Protein AF-A0A934AWW5-F1 (afdb_monomer)

Structure (mmCIF, N/CA/C/O backbone):
data_AF-A0A934AWW5-F1
#
_entry.id   AF-A0A934AWW5-F1
#
loop_
_atom_site.group_PDB
_atom_site.id
_atom_site.type_symbol
_atom_site.label_atom_id
_atom_site.label_alt_id
_atom_site.label_comp_id
_atom_site.label_asym_id
_atom_site.label_entity_id
_atom_site.label_seq_id
_atom_site.pdbx_PDB_ins_code
_atom_site.Cartn_x
_atom_site.Cartn_y
_atom_site.Cartn_z
_atom_site.occupancy
_atom_site.B_iso_or_equiv
_atom_site.auth_seq_id
_atom_site.auth_comp_id
_atom_site.auth_asym_id
_atom_site.auth_atom_id
_atom_site.pdbx_PDB_model_num
ATOM 1 N N . MET A 1 1 ? 73.815 -8.239 65.763 1.00 42.81 1 MET A N 1
ATOM 2 C CA . MET A 1 1 ? 74.170 -8.546 64.360 1.00 42.81 1 MET A CA 1
ATOM 3 C C . MET A 1 1 ? 72.882 -8.604 63.551 1.00 42.81 1 MET A C 1
ATOM 5 O O . MET A 1 1 ? 71.903 -9.147 64.039 1.00 42.81 1 MET A O 1
ATOM 9 N N . ARG A 1 2 ? 72.859 -7.911 62.408 1.00 43.59 2 ARG A N 1
ATOM 10 C CA . ARG A 1 2 ? 71.706 -7.697 61.513 1.00 43.59 2 ARG A CA 1
ATOM 11 C C . ARG A 1 2 ? 71.217 -9.009 60.879 1.00 43.59 2 ARG A C 1
ATOM 13 O O . ARG A 1 2 ? 72.058 -9.833 60.553 1.00 43.59 2 ARG A O 1
ATOM 20 N N . ASN A 1 3 ? 69.902 -9.132 60.667 1.00 39.03 3 ASN A N 1
ATOM 21 C CA . ASN A 1 3 ? 69.230 -9.808 59.533 1.00 39.03 3 ASN A CA 1
ATOM 22 C C . ASN A 1 3 ? 67.713 -9.758 59.792 1.00 39.03 3 ASN A C 1
ATOM 24 O O . ASN A 1 3 ? 67.196 -10.509 60.605 1.00 39.03 3 ASN A O 1
ATOM 28 N N . ILE A 1 4 ? 67.005 -8.696 59.398 1.00 53.09 4 ILE A N 1
ATOM 29 C CA . ILE A 1 4 ? 66.398 -8.472 58.072 1.00 53.09 4 ILE A CA 1
ATOM 30 C C . ILE A 1 4 ? 65.675 -9.720 57.540 1.00 53.09 4 ILE A C 1
ATOM 32 O O . ILE A 1 4 ? 66.307 -10.592 56.959 1.00 53.09 4 ILE A O 1
ATOM 36 N N . LEU A 1 5 ? 64.344 -9.738 57.644 1.00 49.88 5 LEU A N 1
ATOM 37 C CA . LEU A 1 5 ? 63.480 -10.358 56.639 1.00 49.88 5 LEU A CA 1
ATOM 38 C C . LEU A 1 5 ? 62.198 -9.516 56.516 1.00 49.88 5 LEU A C 1
ATOM 40 O O . LEU A 1 5 ? 61.283 -9.587 57.332 1.00 49.88 5 LEU A O 1
ATOM 44 N N . LYS A 1 6 ? 62.193 -8.642 55.505 1.00 47.00 6 LYS A N 1
ATOM 45 C CA . LYS A 1 6 ? 60.993 -8.035 54.920 1.00 47.00 6 LYS A CA 1
ATOM 46 C C . LYS A 1 6 ? 60.345 -9.086 54.019 1.00 47.00 6 LYS A C 1
ATOM 48 O O . LYS A 1 6 ? 61.068 -9.630 53.195 1.00 47.00 6 LYS A O 1
ATOM 53 N N . LEU A 1 7 ? 59.026 -9.268 54.085 1.00 47.50 7 LEU A N 1
ATOM 54 C CA . LEU A 1 7 ? 58.136 -9.064 52.930 1.00 47.50 7 LEU A CA 1
ATOM 55 C C . LEU A 1 7 ? 56.678 -9.214 53.376 1.00 47.50 7 LEU A C 1
ATOM 57 O O . LEU A 1 7 ? 56.212 -10.303 53.694 1.00 47.50 7 LEU A O 1
ATOM 61 N N . GLN A 1 8 ? 55.969 -8.090 53.430 1.00 50.69 8 GLN A N 1
ATOM 62 C CA . GLN A 1 8 ? 54.525 -8.066 53.623 1.00 50.69 8 GLN A CA 1
ATOM 63 C C . GLN A 1 8 ? 53.850 -8.549 52.335 1.00 50.69 8 GLN A C 1
ATOM 65 O O . GLN A 1 8 ? 54.239 -8.155 51.235 1.00 50.69 8 GLN A O 1
ATOM 70 N N . GLY A 1 9 ? 52.879 -9.445 52.505 1.00 44.28 9 GLY A N 1
ATOM 71 C CA . GLY A 1 9 ? 52.159 -10.123 51.438 1.00 44.28 9 GLY A CA 1
ATOM 72 C C . GLY A 1 9 ? 51.412 -9.170 50.507 1.00 44.28 9 GLY A C 1
ATOM 73 O O . GLY A 1 9 ? 50.745 -8.228 50.930 1.00 44.28 9 GLY A O 1
ATOM 74 N N . LEU A 1 10 ? 51.535 -9.475 49.222 1.00 48.91 10 LEU A N 1
ATOM 75 C CA . LEU A 1 10 ? 50.831 -8.879 48.102 1.00 48.91 10 LEU A CA 1
ATOM 76 C C . LEU A 1 10 ? 49.351 -9.312 48.165 1.00 48.91 10 LEU A C 1
ATOM 78 O O . LEU A 1 10 ? 49.023 -10.452 47.841 1.00 48.91 10 LEU A O 1
ATOM 82 N N . PHE A 1 11 ? 48.451 -8.431 48.608 1.00 47.62 11 PHE A N 1
ATOM 83 C CA . PHE A 1 11 ? 47.004 -8.652 48.500 1.00 47.62 11 PHE A CA 1
ATOM 84 C C . PHE A 1 11 ? 46.573 -8.410 47.044 1.00 47.62 11 PHE A C 1
ATOM 86 O O . PHE A 1 11 ? 46.319 -7.278 46.636 1.00 47.62 11 PHE A O 1
ATOM 93 N N . LEU A 1 12 ? 46.501 -9.480 46.247 1.00 49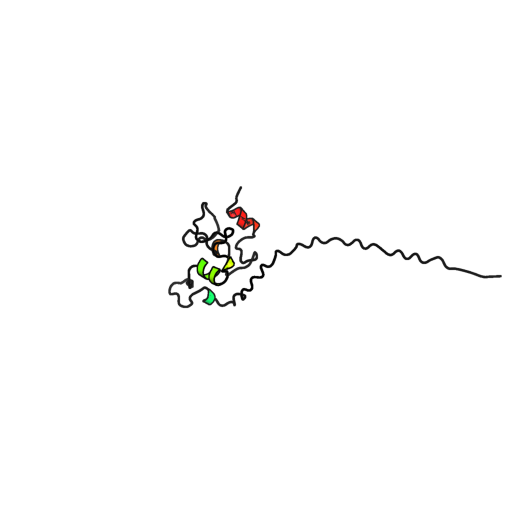.19 12 LEU A N 1
ATOM 94 C CA . LEU A 1 12 ? 45.761 -9.482 44.985 1.00 49.19 12 LEU A CA 1
ATOM 95 C C . LEU A 1 12 ? 44.258 -9.513 45.293 1.00 49.19 12 LEU A C 1
ATOM 97 O O . LEU A 1 12 ? 43.676 -10.577 45.489 1.00 49.19 12 LEU A O 1
ATOM 101 N N . ILE A 1 13 ? 43.625 -8.341 45.309 1.00 56.50 13 ILE A N 1
ATOM 102 C CA . ILE A 1 13 ? 42.169 -8.227 45.196 1.00 56.50 13 ILE A CA 1
ATOM 103 C C . ILE A 1 13 ? 41.848 -8.224 43.700 1.00 56.50 13 ILE A C 1
ATOM 105 O O . ILE A 1 13 ? 42.026 -7.227 43.004 1.00 56.50 13 ILE A O 1
ATOM 109 N N . THR A 1 14 ? 41.426 -9.380 43.199 1.00 55.09 14 THR A N 1
ATOM 110 C CA . THR A 1 14 ? 40.751 -9.525 41.903 1.00 55.09 14 THR A CA 1
ATOM 111 C C . THR A 1 14 ? 39.266 -9.784 42.159 1.00 55.09 14 THR A C 1
ATOM 113 O O . THR A 1 14 ? 38.926 -10.302 43.220 1.00 55.09 14 THR A O 1
ATOM 116 N N . LEU A 1 15 ? 38.420 -9.461 41.167 1.00 50.72 15 LEU A N 1
ATOM 117 C CA . LEU A 1 15 ? 36.959 -9.677 41.105 1.00 50.72 15 LEU A CA 1
ATOM 118 C C . LEU A 1 15 ? 36.131 -8.702 41.977 1.00 50.72 15 LEU A C 1
ATOM 120 O O . LEU A 1 15 ? 36.306 -8.631 43.180 1.00 50.72 15 LEU A O 1
ATOM 124 N N . LEU A 1 16 ? 35.197 -7.895 41.462 1.00 53.91 16 LEU A N 1
ATOM 125 C CA . LEU A 1 16 ? 34.199 -8.154 40.423 1.00 53.91 16 LEU A CA 1
ATOM 126 C C . LEU A 1 16 ? 33.941 -6.904 39.565 1.00 53.91 16 LEU A C 1
ATOM 128 O O . LEU A 1 16 ? 33.541 -5.856 40.069 1.00 53.91 16 LEU A O 1
ATOM 132 N N . LEU A 1 17 ? 34.096 -7.051 38.247 1.00 52.94 17 LEU A N 1
ATOM 133 C CA . LEU A 1 17 ? 33.471 -6.170 37.263 1.00 52.94 17 LEU A CA 1
ATOM 134 C C . LEU A 1 17 ? 31.946 -6.282 37.419 1.00 52.94 17 LEU A C 1
ATOM 136 O O . LEU A 1 17 ? 31.359 -7.304 37.071 1.00 52.94 17 LEU A O 1
ATOM 140 N N . GLY A 1 18 ? 31.305 -5.222 37.909 1.00 45.44 18 GLY A N 1
ATOM 141 C CA . GLY A 1 18 ? 29.872 -5.020 37.733 1.00 45.44 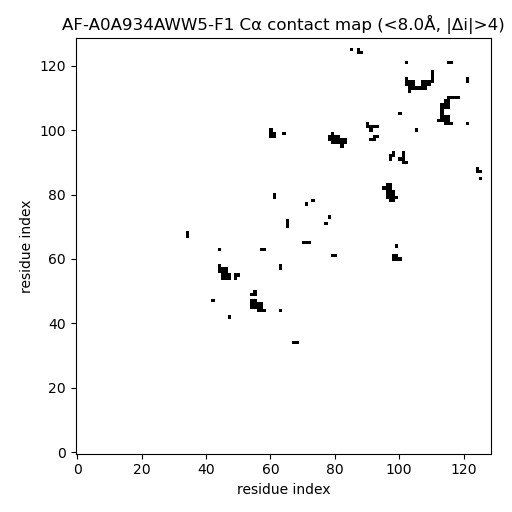18 GLY A CA 1
ATOM 142 C C . GLY A 1 18 ? 29.595 -4.687 36.270 1.00 45.44 18 GLY A C 1
ATOM 143 O O . GLY A 1 18 ? 29.751 -3.543 35.845 1.00 45.44 18 GLY A O 1
ATOM 144 N N . SER A 1 19 ? 29.218 -5.687 35.477 1.00 55.53 19 SER A N 1
ATOM 145 C CA . SER A 1 19 ? 28.694 -5.477 34.134 1.00 55.53 19 SER A CA 1
ATOM 146 C C . SER A 1 19 ? 27.330 -4.798 34.240 1.00 55.53 19 SER A C 1
ATOM 148 O O . SER A 1 19 ? 26.315 -5.417 34.549 1.00 55.53 19 SER A O 1
ATOM 150 N N . ALA A 1 20 ? 27.314 -3.494 33.966 1.00 53.44 20 ALA A N 1
ATOM 151 C CA . ALA A 1 20 ? 26.105 -2.771 33.618 1.00 53.44 20 ALA A CA 1
ATOM 152 C C . ALA A 1 20 ? 25.427 -3.505 32.451 1.00 53.44 20 ALA A C 1
ATOM 154 O O . ALA A 1 20 ? 25.899 -3.458 31.311 1.00 53.44 20 ALA A O 1
ATOM 155 N N . GLY A 1 21 ? 24.343 -4.222 32.751 1.00 45.72 21 GLY A N 1
ATOM 156 C CA . GLY A 1 21 ? 23.463 -4.811 31.756 1.00 45.72 21 GLY A CA 1
ATOM 157 C C . GLY A 1 21 ? 22.864 -3.690 30.922 1.00 45.72 21 GLY A C 1
ATOM 158 O O . GLY A 1 21 ? 21.901 -3.044 31.326 1.00 45.72 21 GLY A O 1
ATOM 159 N N . ARG A 1 22 ? 23.462 -3.425 29.759 1.00 57.09 22 ARG A N 1
ATOM 160 C CA . ARG A 1 22 ? 22.821 -2.622 28.725 1.00 57.09 22 ARG A CA 1
ATOM 161 C C . ARG A 1 22 ? 21.573 -3.391 28.309 1.00 57.09 22 ARG A C 1
ATOM 163 O O . ARG A 1 22 ? 21.697 -4.494 27.781 1.00 57.09 22 ARG A O 1
ATOM 170 N N . LEU A 1 23 ? 20.392 -2.820 28.549 1.00 47.12 23 LEU A N 1
ATOM 171 C CA . LEU A 1 23 ? 19.184 -3.216 27.833 1.00 47.12 23 LEU A CA 1
ATOM 172 C C . LEU A 1 23 ? 19.483 -2.998 26.348 1.00 47.12 23 LEU A C 1
ATOM 174 O O . LEU A 1 23 ? 19.416 -1.883 25.834 1.00 47.12 23 LEU A O 1
ATOM 178 N N . SER A 1 24 ? 19.915 -4.065 25.684 1.00 46.00 24 SER A N 1
ATOM 179 C CA . SER A 1 24 ? 19.962 -4.133 24.238 1.00 46.00 24 SER A CA 1
ATOM 180 C C . SER A 1 24 ? 18.508 -4.072 23.798 1.00 46.00 24 SER A C 1
ATOM 182 O O . SER A 1 24 ? 17.747 -5.013 24.012 1.00 46.00 24 SER A O 1
ATOM 184 N N . ALA A 1 25 ? 18.105 -2.914 23.276 1.00 50.47 25 ALA A N 1
ATOM 185 C CA . ALA A 1 25 ? 16.920 -2.815 22.451 1.00 50.47 25 ALA A CA 1
ATOM 186 C C . ALA A 1 25 ? 17.106 -3.852 21.342 1.00 50.47 25 ALA A C 1
ATOM 188 O O . ALA A 1 25 ? 17.928 -3.660 20.448 1.00 50.47 25 ALA A O 1
ATOM 189 N N . THR A 1 26 ? 16.437 -4.997 21.469 1.00 49.47 26 THR A N 1
ATOM 190 C CA . THR A 1 26 ? 16.431 -6.010 20.424 1.00 49.47 26 THR A CA 1
ATOM 191 C C . THR A 1 26 ? 15.851 -5.333 19.198 1.00 49.47 26 THR A C 1
ATOM 193 O O . THR A 1 26 ? 14.694 -4.902 19.219 1.00 49.47 26 THR A O 1
ATOM 196 N N . GLU A 1 27 ? 16.679 -5.167 18.173 1.00 45.16 27 GLU A N 1
ATOM 197 C CA . GLU A 1 27 ? 16.246 -4.678 16.873 1.00 45.16 27 GLU A CA 1
ATOM 198 C C . GLU A 1 27 ? 15.001 -5.477 16.451 1.00 45.16 27 GLU A C 1
ATOM 200 O O . GLU A 1 27 ? 14.971 -6.700 16.646 1.00 45.16 27 GLU A O 1
ATOM 205 N N . PRO A 1 28 ? 13.940 -4.823 15.940 1.00 46.72 28 PRO A N 1
ATOM 206 C CA . PRO A 1 28 ? 12.765 -5.544 15.473 1.00 46.72 28 PRO A CA 1
ATOM 207 C C . PRO A 1 28 ? 13.208 -6.590 14.442 1.00 46.72 28 PRO A C 1
ATOM 209 O O . PRO A 1 28 ? 14.118 -6.311 13.654 1.00 46.72 28 PRO A O 1
ATOM 212 N N . PRO A 1 29 ? 12.601 -7.790 14.436 1.00 45.59 29 PRO A N 1
ATOM 213 C CA . PRO A 1 29 ? 13.021 -8.859 13.549 1.00 45.59 29 PRO A CA 1
ATOM 214 C C . PRO A 1 29 ? 12.981 -8.347 12.113 1.00 45.59 29 PRO A C 1
ATOM 216 O O . PRO A 1 29 ? 11.925 -7.981 11.595 1.00 45.59 29 PRO A O 1
ATOM 219 N N . ILE A 1 30 ? 14.149 -8.320 11.470 1.00 52.38 30 ILE A N 1
ATOM 220 C CA . ILE A 1 30 ? 14.234 -8.181 10.024 1.00 52.38 30 ILE A CA 1
ATOM 221 C C . ILE A 1 30 ? 13.432 -9.354 9.471 1.00 52.38 30 ILE A C 1
ATOM 223 O O . ILE A 1 30 ? 13.878 -10.501 9.531 1.00 52.38 30 ILE A O 1
ATOM 227 N N . ILE A 1 31 ? 12.228 -9.084 8.963 1.00 55.94 31 ILE A N 1
ATOM 228 C CA . ILE A 1 31 ? 11.512 -10.043 8.131 1.00 55.94 31 ILE A CA 1
ATOM 229 C C . ILE A 1 31 ? 12.401 -10.216 6.906 1.00 55.94 31 ILE A C 1
ATOM 231 O O . ILE A 1 31 ? 12.382 -9.405 5.981 1.00 55.94 31 ILE A O 1
ATOM 235 N N . LYS A 1 32 ? 13.261 -11.234 6.947 1.00 49.31 32 LYS A N 1
ATOM 236 C CA . LYS A 1 32 ? 14.177 -11.606 5.875 1.00 49.31 32 LYS A CA 1
ATOM 237 C C . LYS A 1 32 ? 13.347 -12.248 4.765 1.00 49.31 32 LYS A C 1
ATOM 239 O O . LYS A 1 32 ? 13.415 -13.446 4.524 1.00 49.31 32 LYS A O 1
ATOM 244 N N . GLY A 1 33 ? 12.498 -11.445 4.129 1.00 49.47 33 GLY A N 1
ATOM 245 C CA . GLY A 1 33 ? 11.930 -11.790 2.842 1.00 49.47 33 GLY A CA 1
ATOM 246 C C . GLY A 1 33 ? 13.089 -11.852 1.860 1.00 49.47 33 GLY A C 1
ATOM 247 O O . GLY A 1 33 ? 13.801 -10.866 1.692 1.00 49.47 33 GLY A O 1
ATOM 248 N N . ASN A 1 34 ? 13.290 -13.005 1.225 1.00 47.94 34 ASN A N 1
ATOM 249 C CA . ASN A 1 34 ? 14.291 -13.246 0.174 1.00 47.94 34 ASN A CA 1
ATOM 250 C C . ASN A 1 34 ? 13.977 -12.486 -1.135 1.00 47.94 34 ASN A C 1
ATOM 252 O O . ASN A 1 34 ? 14.262 -12.945 -2.239 1.00 47.94 34 ASN A O 1
ATOM 256 N N . LEU A 1 35 ? 13.343 -11.328 -1.016 1.00 50.25 35 LEU A N 1
ATOM 257 C CA . LEU A 1 35 ? 12.883 -10.525 -2.122 1.00 50.25 35 LEU A CA 1
ATOM 258 C C . LEU A 1 35 ? 14.037 -9.665 -2.617 1.00 50.25 35 LEU A C 1
ATOM 260 O O . LEU A 1 35 ? 14.664 -8.979 -1.804 1.00 50.25 35 LEU A O 1
ATOM 264 N N . PRO A 1 36 ? 14.358 -9.708 -3.923 1.00 50.22 36 PRO A N 1
ATOM 265 C CA . PRO A 1 36 ? 15.379 -8.836 -4.469 1.00 50.22 36 PRO A CA 1
ATOM 266 C C . PRO A 1 36 ? 15.012 -7.402 -4.100 1.00 50.22 36 PRO A C 1
ATOM 268 O O . PRO A 1 36 ? 13.876 -6.975 -4.315 1.00 50.22 36 PRO A O 1
ATOM 271 N N . ALA A 1 37 ? 15.966 -6.677 -3.507 1.00 57.44 37 ALA A N 1
ATOM 272 C CA . ALA A 1 37 ? 15.808 -5.253 -3.264 1.00 57.44 37 ALA A CA 1
ATOM 273 C C . ALA A 1 37 ? 15.290 -4.622 -4.557 1.00 57.44 37 ALA A C 1
ATOM 275 O O . ALA A 1 37 ? 15.868 -4.875 -5.620 1.00 57.44 37 ALA A O 1
ATOM 276 N N . ILE A 1 38 ? 14.193 -3.860 -4.477 1.00 57.78 38 ILE A N 1
ATOM 277 C CA . ILE A 1 38 ? 13.669 -3.139 -5.636 1.00 57.78 38 ILE A CA 1
ATOM 278 C C . ILE A 1 38 ? 14.835 -2.297 -6.156 1.00 57.78 38 ILE A C 1
ATOM 280 O O . ILE A 1 38 ? 15.258 -1.328 -5.519 1.00 57.78 38 ILE A O 1
ATOM 284 N N . LYS A 1 39 ? 15.426 -2.714 -7.286 1.00 56.56 39 LYS A N 1
ATOM 285 C CA . LYS A 1 39 ? 16.339 -1.854 -8.037 1.00 56.56 39 LYS A CA 1
ATOM 286 C C . LYS A 1 39 ? 15.551 -0.574 -8.283 1.00 56.56 39 LYS A C 1
ATOM 288 O O . LYS A 1 39 ? 14.358 -0.664 -8.545 1.00 56.56 39 LYS A O 1
ATOM 293 N N . LYS A 1 40 ? 16.191 0.591 -8.160 1.00 65.69 40 LYS A N 1
ATOM 294 C CA . LYS A 1 40 ? 15.582 1.934 -8.274 1.00 65.69 40 LYS A CA 1
ATOM 295 C C . LYS A 1 40 ? 15.019 2.247 -9.681 1.00 65.69 40 LYS A C 1
ATOM 297 O O . LYS A 1 40 ? 15.166 3.355 -10.177 1.00 65.69 40 LYS A O 1
ATOM 302 N N . ASP A 1 41 ? 14.438 1.260 -10.349 1.00 82.81 41 ASP A N 1
ATOM 303 C CA . ASP A 1 41 ? 13.798 1.336 -11.642 1.00 82.81 41 ASP A CA 1
ATOM 304 C C . ASP A 1 41 ? 12.309 1.624 -11.442 1.00 82.81 41 ASP A C 1
ATOM 306 O O . ASP A 1 41 ? 11.523 0.761 -11.033 1.00 82.81 41 ASP A O 1
ATOM 310 N N . CYS A 1 42 ? 11.934 2.859 -11.763 1.00 86.12 42 CYS A N 1
ATOM 311 C CA . CYS A 1 42 ? 10.568 3.363 -11.712 1.00 86.12 42 CYS A CA 1
ATOM 312 C C . CYS A 1 42 ? 9.607 2.491 -12.534 1.00 86.12 42 CYS A C 1
ATOM 314 O O . CYS A 1 42 ? 8.436 2.346 -12.178 1.00 86.12 42 CYS A O 1
ATOM 316 N N . SER A 1 43 ? 10.107 1.877 -13.613 1.00 87.38 43 SER A N 1
ATOM 317 C CA . SER A 1 43 ? 9.305 1.059 -14.516 1.00 87.38 43 SER A CA 1
ATOM 318 C C . SER A 1 43 ? 8.864 -0.267 -13.895 1.00 87.38 43 SER A C 1
ATOM 320 O O . SER A 1 43 ? 8.006 -0.945 -14.452 1.00 87.38 43 SER A O 1
ATOM 322 N N . THR A 1 44 ? 9.387 -0.641 -12.724 1.00 87.12 44 THR A N 1
ATOM 323 C CA . THR A 1 44 ? 8.921 -1.826 -11.988 1.00 87.12 44 THR A CA 1
ATOM 324 C C . THR A 1 44 ? 7.424 -1.731 -11.693 1.00 87.12 44 THR A C 1
ATOM 326 O O . THR A 1 44 ? 6.678 -2.675 -11.943 1.00 87.12 44 THR A O 1
ATOM 329 N N . CYS A 1 45 ? 6.977 -0.563 -11.228 1.00 88.50 45 CYS A N 1
ATOM 330 C CA . CYS A 1 45 ? 5.584 -0.319 -10.853 1.00 88.50 45 CYS A CA 1
ATOM 331 C C . CYS A 1 45 ? 4.863 0.564 -11.873 1.00 88.50 45 CYS A C 1
ATOM 333 O O . CYS A 1 45 ? 3.666 0.390 -12.112 1.00 88.50 45 CYS A O 1
ATOM 335 N N . HIS A 1 46 ? 5.586 1.503 -12.484 1.00 90.00 46 HIS A N 1
ATOM 336 C CA . HIS A 1 46 ? 5.009 2.494 -13.374 1.00 90.00 46 HIS A CA 1
ATOM 337 C C . HIS A 1 46 ? 5.147 2.127 -14.858 1.00 90.00 46 HIS A C 1
ATOM 339 O O . HIS A 1 46 ? 6.097 1.474 -15.288 1.00 90.00 46 HIS A O 1
ATOM 345 N N . ASN A 1 47 ? 4.187 2.574 -15.662 1.00 87.50 47 ASN A N 1
ATOM 346 C CA . ASN A 1 47 ? 4.208 2.505 -17.112 1.00 87.50 47 ASN A CA 1
ATOM 347 C C . ASN A 1 47 ? 4.851 3.791 -17.677 1.00 87.50 47 ASN A C 1
ATOM 349 O O . ASN A 1 47 ? 4.220 4.850 -17.624 1.00 87.50 47 ASN A O 1
ATOM 353 N N . PRO A 1 48 ? 6.069 3.722 -18.248 1.00 79.12 48 PRO A N 1
ATOM 354 C CA . PRO A 1 48 ? 6.781 4.893 -18.768 1.00 79.12 48 PRO A CA 1
ATOM 355 C C . PRO A 1 48 ? 6.115 5.528 -20.001 1.00 79.12 48 PRO A C 1
ATOM 357 O O . PRO A 1 48 ? 6.464 6.646 -20.364 1.00 79.12 48 PRO A O 1
ATOM 360 N N . HIS A 1 49 ? 5.149 4.846 -20.626 1.00 80.38 49 HIS A N 1
ATOM 361 C CA . HIS A 1 49 ?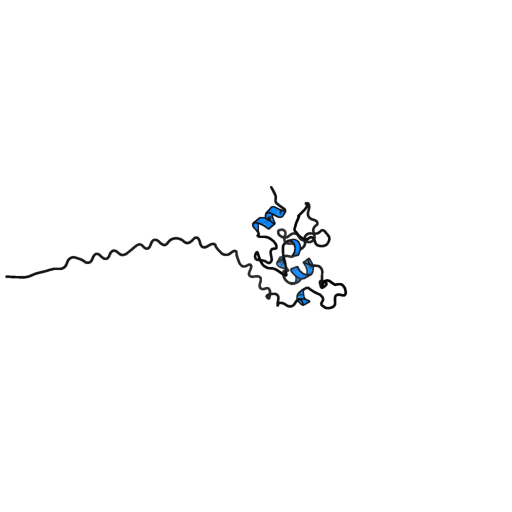 4.387 5.346 -21.774 1.00 80.38 49 HIS A CA 1
ATOM 362 C C . HIS A 1 49 ? 2.927 5.698 -21.424 1.00 80.38 49 HIS A C 1
ATOM 364 O O . HIS A 1 49 ? 2.091 5.823 -22.317 1.00 80.38 49 HIS A O 1
ATOM 370 N N . GLY A 1 50 ? 2.581 5.826 -20.136 1.00 68.56 50 GLY A N 1
ATOM 371 C CA . GLY A 1 50 ? 1.231 6.208 -19.708 1.00 68.56 50 GLY A CA 1
ATOM 372 C C . GLY A 1 50 ? 0.870 7.636 -20.141 1.00 68.56 50 GLY A C 1
ATOM 373 O O . GLY A 1 50 ? 1.573 8.586 -19.813 1.00 68.56 50 GLY A O 1
ATOM 374 N N . SER A 1 51 ? -0.243 7.807 -20.857 1.00 61.41 51 SER A N 1
ATOM 375 C CA . SER A 1 51 ? -0.620 9.045 -21.562 1.00 61.41 51 SER A CA 1
ATOM 376 C C . SER A 1 51 ? -1.258 10.143 -20.690 1.00 61.41 51 SER A C 1
ATOM 378 O O . SER A 1 51 ? -2.031 10.949 -21.201 1.00 61.41 51 SER A O 1
ATOM 380 N N . GLY A 1 52 ? -1.011 10.172 -19.377 1.00 54.12 52 GLY A N 1
ATOM 381 C CA . GLY A 1 52 ? -1.901 10.872 -18.444 1.00 54.12 52 GLY A CA 1
ATOM 382 C C . GLY A 1 52 ? -1.241 11.642 -17.308 1.00 54.12 52 GLY A C 1
ATOM 383 O O . GLY A 1 52 ? -1.712 11.496 -16.193 1.00 54.12 52 GLY A O 1
ATOM 384 N N . GLY A 1 53 ? -0.191 12.440 -17.552 1.00 54.25 53 GLY A N 1
ATOM 385 C CA . GLY A 1 53 ? 0.323 13.500 -16.649 1.00 54.25 53 GLY A CA 1
ATOM 386 C C . GLY A 1 53 ? 0.932 13.073 -15.296 1.00 54.25 53 GLY A C 1
ATOM 387 O O . GLY A 1 53 ? 1.890 13.683 -14.833 1.00 54.25 53 GLY A O 1
ATOM 388 N N . MET A 1 54 ? 0.431 12.001 -14.689 1.00 59.91 54 MET A N 1
ATOM 389 C CA . MET A 1 54 ? 0.999 11.240 -13.586 1.00 59.91 54 MET A CA 1
ATOM 390 C C . MET A 1 54 ? 1.430 9.887 -14.144 1.00 59.91 54 MET A C 1
ATOM 392 O O . MET A 1 54 ? 0.713 9.282 -14.943 1.00 59.91 54 MET A O 1
ATOM 396 N N . VAL A 1 55 ? 2.613 9.411 -13.756 1.00 72.44 55 VAL A N 1
ATOM 397 C CA . VAL A 1 55 ? 3.149 8.153 -14.283 1.00 72.44 55 VAL A CA 1
ATOM 398 C C . VAL A 1 55 ? 2.205 7.011 -13.893 1.00 72.44 55 VAL A C 1
ATOM 400 O O . VAL A 1 55 ? 2.113 6.643 -12.722 1.00 72.44 55 VAL A O 1
ATOM 403 N N . ALA A 1 56 ? 1.464 6.480 -14.866 1.00 86.31 56 ALA A N 1
ATOM 404 C CA . ALA A 1 56 ? 0.442 5.467 -14.625 1.00 86.31 56 ALA A CA 1
ATOM 405 C C . ALA A 1 56 ? 1.061 4.210 -14.002 1.00 86.31 56 ALA A C 1
ATOM 407 O O . ALA A 1 56 ? 2.201 3.868 -14.307 1.00 86.31 56 ALA A O 1
ATOM 408 N N . LEU A 1 57 ? 0.326 3.503 -13.146 1.00 89.19 57 LEU A N 1
ATOM 409 C CA . LEU A 1 57 ? 0.750 2.182 -12.681 1.00 89.19 57 LEU A CA 1
ATOM 410 C C . LEU A 1 57 ? 0.524 1.141 -13.786 1.00 89.19 57 LEU A C 1
ATOM 412 O O . LEU A 1 57 ? -0.410 1.262 -14.577 1.00 89.19 57 LEU A O 1
ATOM 416 N N . LYS A 1 58 ? 1.376 0.112 -13.845 1.00 90.62 58 LYS A N 1
ATOM 417 C CA . LYS A 1 58 ? 1.219 -1.007 -14.793 1.00 90.62 58 LYS A CA 1
ATOM 418 C C . LYS A 1 58 ? -0.008 -1.868 -14.488 1.00 90.62 58 LYS A C 1
ATOM 420 O O . LYS A 1 58 ? -0.577 -2.462 -15.393 1.00 90.62 58 LYS A O 1
ATOM 425 N N . GLU A 1 59 ? -0.374 -1.951 -13.216 1.00 91.81 59 GLU A N 1
ATOM 426 C CA . GLU A 1 59 ? -1.431 -2.799 -12.668 1.00 91.81 59 GLU A CA 1
ATOM 427 C C . GLU A 1 59 ? -2.017 -2.120 -11.414 1.00 91.81 59 GLU A C 1
ATOM 429 O O . GLU A 1 59 ? -1.385 -1.209 -10.865 1.00 91.81 59 GLU A O 1
ATOM 434 N N . PRO A 1 60 ? -3.180 -2.563 -10.904 1.00 91.38 60 PRO A N 1
ATOM 435 C CA . PRO A 1 60 ? -3.682 -2.120 -9.606 1.00 91.38 60 PRO A CA 1
ATOM 436 C C . PRO A 1 60 ? -2.652 -2.327 -8.487 1.00 91.38 60 PRO A C 1
ATOM 438 O O . PRO A 1 60 ? -1.943 -3.336 -8.467 1.00 91.38 60 PRO A O 1
ATOM 441 N N . VAL A 1 61 ? -2.606 -1.396 -7.527 1.00 92.06 61 VAL A N 1
ATOM 442 C CA . VAL A 1 61 ? -1.599 -1.352 -6.445 1.00 92.06 61 VAL A CA 1
ATOM 443 C C . VAL A 1 61 ? -1.405 -2.712 -5.776 1.00 92.06 61 VAL A C 1
ATOM 445 O O . VAL A 1 61 ? -0.283 -3.210 -5.707 1.00 92.06 61 VAL A O 1
ATOM 448 N N . THR A 1 62 ? -2.490 -3.340 -5.318 1.00 92.12 62 THR A N 1
ATOM 449 C CA . THR A 1 62 ? -2.407 -4.606 -4.582 1.00 92.12 62 THR A CA 1
ATOM 450 C C . THR A 1 62 ? -1.774 -5.710 -5.425 1.00 92.12 62 THR A C 1
ATOM 452 O O . THR A 1 62 ? -0.937 -6.455 -4.918 1.00 92.12 62 THR A O 1
ATOM 455 N N . LYS A 1 63 ? -2.090 -5.776 -6.727 1.00 92.62 63 LYS A N 1
ATOM 456 C CA . LYS A 1 63 ? -1.530 -6.767 -7.659 1.00 92.62 63 LYS A CA 1
ATOM 457 C C . LYS A 1 63 ? -0.025 -6.573 -7.865 1.00 92.62 63 LYS A C 1
ATOM 459 O O . LYS A 1 63 ? 0.702 -7.563 -7.887 1.00 92.62 63 LYS A O 1
ATOM 464 N N . LEU A 1 64 ? 0.447 -5.325 -7.952 1.00 92.81 64 LEU A N 1
ATOM 465 C CA . LEU A 1 64 ? 1.882 -5.018 -8.005 1.00 92.81 64 LEU A CA 1
ATOM 466 C C . LEU A 1 64 ? 2.600 -5.503 -6.741 1.00 92.81 64 LEU A C 1
ATOM 468 O O . LEU A 1 64 ? 3.622 -6.181 -6.830 1.00 92.81 64 LEU A O 1
ATOM 472 N N . CYS A 1 65 ? 2.047 -5.195 -5.564 1.00 91.94 65 CYS A N 1
ATOM 473 C CA . CYS A 1 65 ? 2.670 -5.540 -4.290 1.00 91.94 65 CYS A CA 1
ATOM 474 C C . CYS A 1 65 ? 2.739 -7.058 -4.077 1.00 91.94 65 CYS A C 1
ATOM 476 O O . CYS A 1 65 ? 3.812 -7.578 -3.779 1.00 91.94 65 CYS A O 1
ATOM 478 N N . ILE A 1 66 ? 1.633 -7.786 -4.268 1.00 92.50 66 ILE A N 1
ATOM 479 C CA . ILE A 1 66 ? 1.602 -9.243 -4.044 1.00 92.50 66 ILE A CA 1
ATOM 480 C C . ILE A 1 66 ? 2.316 -10.043 -5.137 1.00 92.50 66 ILE A C 1
ATOM 482 O O . ILE A 1 66 ? 2.632 -11.208 -4.912 1.00 92.50 66 ILE A O 1
ATOM 486 N N . GLY A 1 67 ? 2.583 -9.441 -6.303 1.00 91.06 67 GLY A N 1
ATOM 487 C CA . GLY A 1 67 ? 3.413 -10.058 -7.340 1.00 91.06 67 GLY A CA 1
ATOM 488 C C . GLY A 1 67 ? 4.821 -10.379 -6.832 1.00 91.06 67 GLY A C 1
ATOM 489 O O . GLY A 1 67 ? 5.394 -11.399 -7.205 1.00 91.06 67 GLY A O 1
ATOM 490 N N . CYS A 1 68 ? 5.330 -9.549 -5.919 1.00 89.88 68 CYS A N 1
ATOM 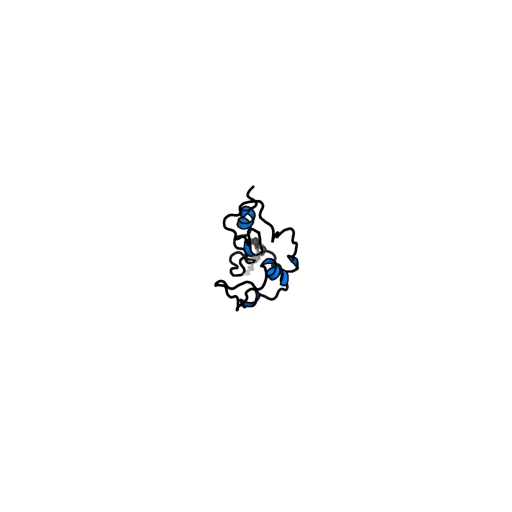491 C CA . CYS A 1 68 ? 6.581 -9.780 -5.204 1.00 89.88 68 CYS A CA 1
ATOM 492 C C . CYS A 1 68 ? 6.341 -10.317 -3.780 1.00 89.88 68 CYS A C 1
ATOM 494 O O . CYS A 1 68 ? 7.083 -11.174 -3.325 1.00 89.88 68 CYS A O 1
ATOM 496 N N . HIS A 1 69 ? 5.295 -9.876 -3.077 1.00 88.94 69 HIS A N 1
ATOM 497 C CA . HIS A 1 69 ? 4.974 -10.277 -1.700 1.00 88.94 69 HIS A CA 1
ATOM 498 C C . HIS A 1 69 ? 3.770 -11.239 -1.634 1.00 88.94 69 HIS A C 1
ATOM 500 O O . HIS A 1 69 ? 2.706 -10.867 -1.124 1.00 88.94 69 HIS A O 1
ATOM 506 N N . PRO A 1 70 ? 3.876 -12.472 -2.165 1.00 89.12 70 PRO A N 1
ATOM 507 C CA . PRO A 1 70 ? 2.740 -13.385 -2.257 1.00 89.12 70 PRO A CA 1
ATOM 508 C C . PRO A 1 70 ? 2.237 -13.839 -0.882 1.00 89.12 70 PRO A C 1
ATOM 510 O O . PRO A 1 70 ? 1.056 -14.143 -0.739 1.00 89.12 70 PRO A O 1
ATOM 513 N N . ASP A 1 71 ? 3.098 -13.818 0.140 1.00 87.69 71 ASP A N 1
ATOM 514 C CA . ASP A 1 71 ? 2.772 -14.100 1.543 1.00 87.69 71 ASP A CA 1
ATOM 515 C C . ASP A 1 71 ? 1.763 -13.105 2.137 1.00 87.69 71 ASP A C 1
ATOM 517 O O . ASP A 1 71 ? 1.115 -13.389 3.142 1.00 87.69 71 ASP A O 1
ATOM 521 N N . ARG A 1 72 ? 1.600 -11.937 1.507 1.00 87.88 72 ARG A N 1
ATOM 522 C CA . ARG A 1 72 ? 0.663 -10.895 1.945 1.00 87.88 72 ARG A CA 1
ATOM 523 C C . ARG A 1 72 ? -0.716 -11.027 1.326 1.00 87.88 72 ARG A C 1
ATOM 525 O O . ARG A 1 72 ? -1.651 -10.365 1.779 1.00 87.88 72 ARG A O 1
ATOM 532 N N . LYS A 1 73 ? -0.883 -11.904 0.336 1.00 85.56 73 LYS A N 1
ATOM 533 C CA . LYS A 1 73 ? -2.186 -12.163 -0.270 1.00 85.56 73 LYS A CA 1
ATOM 534 C C . LYS A 1 73 ? -3.133 -12.773 0.770 1.00 85.56 73 LYS A C 1
ATOM 536 O O . LYS A 1 73 ? -2.897 -13.868 1.263 1.00 85.56 73 LYS A O 1
ATOM 541 N N . GLY A 1 74 ? -4.223 -12.070 1.077 1.00 78.19 74 GLY A N 1
ATOM 542 C CA . GLY A 1 74 ? -5.237 -12.545 2.025 1.00 78.19 74 GLY A CA 1
ATOM 543 C C . GLY A 1 74 ? -4.807 -12.519 3.496 1.00 78.19 74 GLY A C 1
ATOM 544 O O . GLY A 1 74 ? -5.473 -13.140 4.322 1.00 78.19 74 GLY A O 1
ATOM 545 N N . SER A 1 75 ? -3.722 -11.814 3.841 1.00 78.50 75 SER A N 1
ATOM 546 C CA . SER A 1 75 ? -3.302 -11.649 5.237 1.00 78.50 75 SER A CA 1
ATOM 547 C C . SER A 1 75 ? -4.418 -10.995 6.059 1.00 78.50 75 SER A C 1
ATOM 549 O O . SER A 1 75 ? -4.875 -9.896 5.742 1.00 78.50 75 SER A O 1
ATOM 551 N N . ALA A 1 76 ? -4.850 -11.666 7.131 1.00 77.62 76 ALA A N 1
ATOM 552 C CA . ALA A 1 76 ? -5.902 -11.157 8.012 1.00 77.62 76 ALA A CA 1
ATOM 553 C C . ALA A 1 76 ? -5.489 -9.867 8.745 1.00 77.62 76 ALA A C 1
ATOM 555 O O . ALA A 1 76 ? -6.350 -9.055 9.080 1.00 77.62 76 ALA A O 1
ATOM 556 N N . GLU A 1 77 ? -4.183 -9.682 8.950 1.00 78.19 77 GLU A N 1
ATOM 557 C CA . GLU A 1 77 ? -3.589 -8.557 9.679 1.00 78.19 77 GLU A CA 1
ATOM 558 C C . GLU A 1 77 ? -3.416 -7.301 8.808 1.00 78.19 77 GLU A C 1
ATOM 560 O O . GLU A 1 77 ? -3.417 -6.191 9.327 1.00 78.19 77 GLU A O 1
ATOM 565 N N . HIS A 1 78 ? -3.311 -7.453 7.482 1.00 81.94 78 HIS A N 1
ATOM 566 C CA . HIS A 1 78 ? -3.131 -6.350 6.529 1.00 81.94 78 HIS A CA 1
ATOM 567 C C . HIS A 1 78 ? -4.271 -6.341 5.509 1.00 81.94 78 HIS A C 1
ATOM 569 O O . HIS A 1 78 ? -4.097 -6.694 4.340 1.00 81.94 78 HIS A O 1
ATOM 575 N N . LYS A 1 79 ? -5.467 -5.956 5.962 1.00 87.44 79 LYS A N 1
ATOM 576 C CA . LYS A 1 79 ? -6.641 -5.858 5.089 1.00 87.44 79 LYS A CA 1
ATOM 577 C C . LYS A 1 79 ? -6.459 -4.722 4.080 1.00 87.44 79 LYS A C 1
ATOM 579 O O . LYS A 1 79 ? -6.307 -3.563 4.454 1.00 87.44 79 LYS A O 1
ATOM 584 N N . VAL A 1 80 ? -6.528 -5.075 2.803 1.00 92.12 80 VAL A N 1
ATOM 585 C CA . VAL A 1 80 ? -6.510 -4.165 1.653 1.00 92.12 80 VAL A CA 1
ATOM 586 C C . VAL A 1 80 ? -7.660 -4.521 0.713 1.00 92.12 80 VAL A C 1
ATOM 588 O O . VAL A 1 80 ? -8.306 -5.555 0.880 1.00 92.12 80 VAL A O 1
ATOM 591 N N . ASP A 1 81 ? -7.936 -3.648 -0.248 1.00 92.94 81 ASP A N 1
ATOM 592 C CA . ASP A 1 81 ? -9.056 -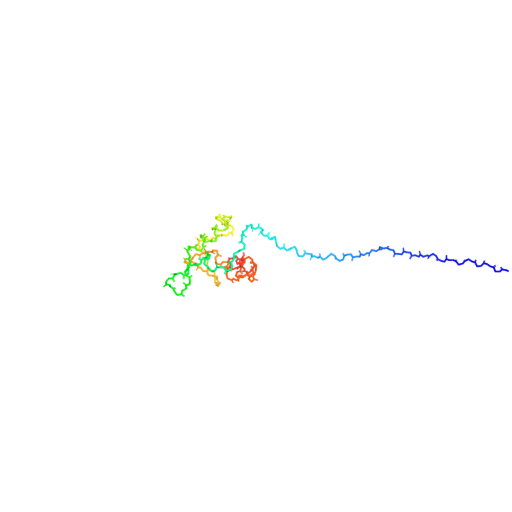3.709 -1.190 1.00 92.94 81 ASP A CA 1
ATOM 593 C C . ASP A 1 81 ? -10.440 -3.694 -0.514 1.00 92.94 81 ASP A C 1
ATOM 595 O O . ASP A 1 81 ? -11.443 -4.122 -1.089 1.00 92.94 81 ASP A O 1
ATOM 599 N N . VAL A 1 82 ? -10.510 -3.139 0.700 1.00 91.69 82 VAL A N 1
ATOM 600 C CA . VAL A 1 82 ? -11.739 -2.978 1.488 1.00 91.69 82 VAL A CA 1
ATOM 601 C C . VAL A 1 82 ? -12.025 -1.504 1.751 1.00 91.69 82 VAL A C 1
ATOM 603 O O . VAL A 1 82 ? -11.107 -0.708 1.938 1.00 91.69 82 VAL A O 1
ATOM 606 N N . VAL A 1 83 ? -13.303 -1.132 1.789 1.00 93.94 83 VAL A N 1
ATOM 607 C CA . VAL A 1 83 ? -13.712 0.210 2.226 1.00 93.94 83 VAL A CA 1
ATOM 608 C C . VAL A 1 83 ? -13.566 0.271 3.751 1.00 93.94 83 VAL A C 1
ATOM 610 O O . VAL A 1 83 ? -14.088 -0.620 4.429 1.00 93.94 83 VAL A O 1
ATOM 613 N N . PRO A 1 84 ? -12.843 1.255 4.314 1.00 91.50 84 PRO A N 1
ATOM 614 C CA . PRO A 1 84 ? -12.719 1.372 5.76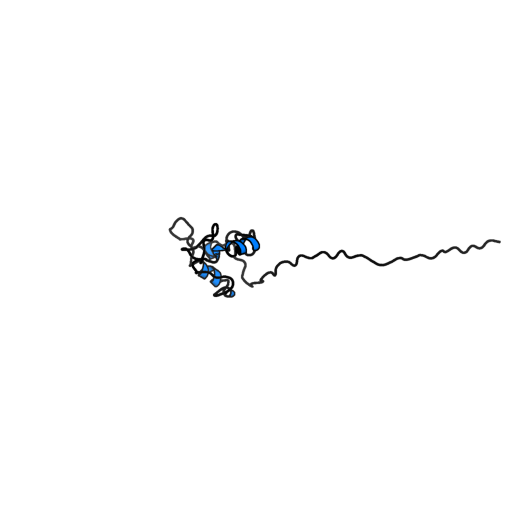1 1.00 91.50 84 PRO A CA 1
ATOM 615 C C . PRO A 1 84 ? -14.092 1.653 6.387 1.00 91.50 84 PRO A C 1
ATOM 617 O O . PRO A 1 84 ? -14.876 2.442 5.867 1.00 91.50 84 PRO A O 1
ATOM 620 N N . ALA A 1 85 ? -14.377 1.030 7.531 1.00 90.25 85 ALA A N 1
ATOM 621 C CA . ALA A 1 85 ? -15.640 1.216 8.255 1.00 90.25 85 ALA A CA 1
ATOM 622 C C . ALA A 1 85 ? -15.738 2.572 8.986 1.00 90.25 85 ALA A C 1
ATOM 624 O O . ALA A 1 85 ? -16.748 2.871 9.618 1.00 90.25 85 ALA A O 1
ATOM 625 N N . MET A 1 86 ? -14.679 3.379 8.928 1.00 88.19 86 MET A N 1
ATOM 626 C CA . MET A 1 86 ? -14.577 4.673 9.586 1.00 88.19 86 MET A CA 1
ATOM 627 C C . MET A 1 86 ? -13.779 5.658 8.732 1.00 88.19 86 MET A C 1
ATOM 629 O O . MET A 1 86 ? -13.067 5.267 7.805 1.00 88.19 86 MET A O 1
ATOM 633 N N . SER A 1 87 ? -13.869 6.941 9.082 1.00 87.81 87 SER A N 1
ATOM 634 C CA . SER A 1 87 ? -13.000 7.967 8.509 1.00 87.81 87 SER A CA 1
ATOM 635 C C . SER A 1 87 ? -11.571 7.800 9.023 1.00 87.81 87 SER A C 1
ATOM 637 O O . SER A 1 87 ? -11.360 7.666 10.227 1.00 87.81 87 SER A O 1
ATOM 639 N N . ILE A 1 88 ? -10.603 7.841 8.109 1.00 88.00 88 ILE A N 1
ATOM 640 C CA . ILE A 1 88 ? -9.169 7.726 8.402 1.00 88.00 88 ILE A CA 1
ATOM 641 C C . ILE A 1 88 ? -8.426 8.968 7.886 1.00 88.00 88 ILE A C 1
ATOM 643 O O . ILE A 1 88 ? -7.764 8.934 6.845 1.00 88.00 88 ILE A O 1
ATOM 647 N N . PRO A 1 89 ? -8.584 10.120 8.560 1.00 84.06 89 PRO A N 1
ATOM 648 C CA . PRO A 1 89 ? -8.031 11.377 8.076 1.00 84.06 89 PRO A CA 1
ATOM 649 C C . PRO A 1 89 ? -6.503 11.303 7.961 1.00 84.06 89 PRO A C 1
ATOM 651 O O . PRO A 1 89 ? -5.813 10.829 8.859 1.00 84.06 89 PRO A O 1
ATOM 654 N N . GLY A 1 90 ? -5.972 11.804 6.844 1.00 87.56 90 GLY A N 1
ATOM 655 C CA . GLY A 1 90 ? -4.529 11.879 6.601 1.00 87.56 90 GLY A CA 1
ATOM 656 C C . GLY A 1 90 ? -3.890 10.620 6.008 1.00 87.56 90 GLY A C 1
ATOM 657 O O . GLY A 1 90 ? -2.698 10.654 5.706 1.00 87.56 90 GLY A O 1
ATOM 658 N N . LEU A 1 91 ? -4.650 9.543 5.783 1.00 93.19 91 LEU A N 1
ATOM 659 C CA . LEU A 1 91 ? -4.177 8.366 5.052 1.00 93.19 91 LEU A CA 1
ATOM 660 C C . LEU A 1 91 ? -4.832 8.284 3.663 1.00 93.19 91 LEU A C 1
ATOM 662 O O . LEU A 1 91 ? -6.037 8.516 3.538 1.00 93.19 91 LEU A O 1
ATOM 666 N N . PRO A 1 92 ? -4.068 7.972 2.601 1.00 93.25 92 PRO A N 1
ATOM 667 C CA . PRO A 1 92 ? -4.612 7.938 1.253 1.00 93.25 92 PRO A CA 1
ATOM 668 C C . PRO A 1 92 ? -5.457 6.684 1.029 1.00 93.25 92 PRO A C 1
ATOM 670 O O . PRO A 1 92 ? -5.076 5.576 1.408 1.00 93.25 92 PRO A O 1
ATOM 673 N N . LEU A 1 93 ? -6.577 6.853 0.335 1.00 93.06 93 LEU A N 1
ATOM 674 C CA . LEU A 1 93 ? -7.400 5.754 -0.160 1.00 93.06 93 LEU A CA 1
ATOM 675 C C . LEU A 1 93 ? -7.240 5.639 -1.673 1.00 93.06 93 LEU A C 1
ATOM 677 O O . LEU A 1 93 ? -7.181 6.643 -2.382 1.00 93.06 93 LEU A O 1
ATOM 681 N N . THR A 1 94 ? -7.209 4.411 -2.176 1.00 91.69 94 THR A N 1
ATOM 682 C CA . THR A 1 94 ? -7.259 4.136 -3.614 1.00 91.69 94 THR A CA 1
ATOM 683 C C . THR A 1 94 ? -8.698 3.795 -3.960 1.00 91.69 94 THR A C 1
ATOM 685 O O . THR A 1 94 ? -9.216 2.796 -3.473 1.00 91.69 94 THR A O 1
ATOM 688 N N . GLU A 1 95 ? -9.368 4.649 -4.737 1.00 91.19 95 GLU A N 1
ATOM 689 C CA . GLU A 1 95 ? -10.784 4.456 -5.106 1.00 91.19 95 GLU A CA 1
ATOM 690 C C . GLU A 1 95 ? -11.701 4.256 -3.878 1.00 91.19 95 GLU A C 1
ATOM 692 O O . GLU A 1 95 ? -12.607 3.426 -3.868 1.00 91.19 95 GLU A O 1
ATOM 697 N N . GLY A 1 96 ? -11.426 4.988 -2.791 1.00 92.88 96 GLY A N 1
ATOM 698 C CA . GLY A 1 96 ? -12.180 4.888 -1.534 1.00 92.88 96 GLY A CA 1
ATOM 699 C C . GLY A 1 96 ? -11.885 3.638 -0.693 1.00 92.88 96 GLY A C 1
ATOM 700 O O . GLY A 1 96 ? -12.518 3.443 0.343 1.00 92.88 96 GLY A O 1
ATOM 701 N N . LYS A 1 97 ? -10.924 2.800 -1.098 1.00 94.19 97 LYS A N 1
ATOM 702 C CA . LYS A 1 97 ? -10.526 1.581 -0.384 1.00 94.19 97 LYS A CA 1
ATOM 703 C C . LYS A 1 97 ? -9.141 1.709 0.237 1.00 94.19 97 LYS A C 1
ATOM 705 O O . LYS A 1 97 ? -8.268 2.413 -0.280 1.00 94.19 97 LYS A O 1
ATOM 710 N N . LEU A 1 98 ? -8.943 0.982 1.334 1.00 93.12 98 LEU A N 1
ATOM 711 C CA . LEU A 1 98 ? -7.622 0.683 1.868 1.00 93.12 98 LEU A CA 1
ATOM 712 C C . LEU A 1 98 ? -6.831 -0.079 0.807 1.00 93.12 98 LEU A C 1
ATOM 714 O O . LEU A 1 98 ? -7.325 -1.052 0.246 1.00 93.12 98 LEU A O 1
ATOM 718 N N . SER A 1 99 ? -5.597 0.328 0.556 1.00 94.06 99 SER A N 1
ATOM 719 C CA . SER A 1 99 ? -4.659 -0.390 -0.302 1.00 94.06 99 SER A CA 1
ATOM 720 C C . SER A 1 99 ? -3.312 -0.517 0.402 1.00 94.06 99 SER A C 1
ATOM 722 O O . SER A 1 99 ? -3.097 0.057 1.473 1.00 94.06 99 SER A O 1
ATOM 724 N N . CYS A 1 100 ? -2.368 -1.253 -0.187 1.00 94.12 100 CYS A N 1
ATOM 725 C CA . CYS A 1 100 ? -1.023 -1.367 0.382 1.00 94.12 100 CYS A CA 1
ATOM 726 C C . CYS A 1 100 ? -0.395 0.021 0.609 1.00 94.12 100 CYS A C 1
ATOM 728 O O . CYS A 1 100 ? 0.256 0.248 1.627 1.00 94.12 100 CYS A O 1
ATOM 730 N N . ILE A 1 101 ? -0.650 0.976 -0.297 1.00 94.50 101 ILE A N 1
ATOM 731 C CA . ILE A 1 101 ? -0.090 2.329 -0.204 1.00 94.50 101 ILE A CA 1
ATOM 732 C C . ILE A 1 101 ? -0.831 3.262 0.766 1.00 94.50 101 ILE A C 1
ATOM 734 O O . ILE A 1 101 ? -0.390 4.393 0.984 1.00 94.50 101 ILE A O 1
ATOM 738 N N . THR A 1 102 ? -1.942 2.814 1.359 1.00 94.56 102 THR A N 1
ATOM 739 C CA . THR A 1 102 ? -2.596 3.544 2.453 1.00 94.56 102 THR A CA 1
ATOM 740 C C . THR A 1 102 ? -1.674 3.631 3.662 1.00 94.56 102 THR A C 1
ATOM 742 O O . THR A 1 102 ? -1.555 4.689 4.272 1.00 94.56 102 THR A O 1
ATOM 745 N N . CYS A 1 103 ? -0.968 2.541 3.964 1.00 93.38 103 CYS A N 1
ATOM 746 C CA . CYS A 1 103 ? -0.032 2.462 5.083 1.00 93.38 103 CYS A CA 1
ATOM 747 C C . CYS A 1 103 ? 1.427 2.589 4.633 1.00 93.38 103 CYS A C 1
ATOM 749 O O . CYS A 1 103 ? 2.242 3.148 5.370 1.00 93.38 103 CYS A O 1
ATOM 751 N N . HIS A 1 104 ? 1.748 2.094 3.433 1.00 93.94 104 HIS A N 1
ATOM 752 C CA . HIS A 1 104 ? 3.099 2.112 2.883 1.00 93.94 104 HIS A CA 1
ATOM 753 C C . HIS A 1 104 ? 3.316 3.260 1.880 1.00 93.94 104 HIS A C 1
ATOM 755 O O . HIS A 1 104 ? 2.435 3.624 1.105 1.00 93.94 104 HIS A O 1
ATOM 761 N N . ASP A 1 105 ? 4.517 3.819 1.848 1.00 93.12 105 ASP A N 1
ATOM 762 C CA . ASP A 1 105 ? 4.990 4.748 0.836 1.00 93.12 105 ASP A CA 1
ATOM 763 C C . ASP A 1 105 ? 6.137 4.100 0.045 1.00 93.12 105 ASP A C 1
ATOM 765 O O . ASP A 1 105 ? 7.269 4.042 0.524 1.00 93.12 105 ASP A O 1
ATOM 769 N N . PRO A 1 106 ? 5.889 3.604 -1.178 1.00 90.50 106 PRO A N 1
ATOM 770 C CA . PRO A 1 106 ? 6.936 2.971 -1.979 1.00 90.50 106 PRO A CA 1
ATOM 771 C C . PRO A 1 106 ? 8.048 3.947 -2.404 1.00 90.50 106 PRO A C 1
ATOM 773 O O . PRO A 1 106 ? 9.077 3.506 -2.914 1.00 90.50 106 PRO A O 1
ATOM 776 N N . HIS A 1 107 ? 7.870 5.256 -2.195 1.00 90.56 107 HIS A N 1
ATOM 777 C CA . HIS A 1 107 ? 8.877 6.280 -2.463 1.00 90.56 107 HIS A CA 1
ATOM 778 C C . HIS A 1 107 ? 9.620 6.744 -1.202 1.00 90.56 107 HIS A C 1
ATOM 780 O O . HIS A 1 107 ? 10.653 7.404 -1.324 1.00 90.56 107 HIS A O 1
ATOM 786 N N . ALA A 1 108 ? 9.141 6.400 0.001 1.00 89.38 108 ALA A N 1
ATOM 787 C CA . ALA A 1 108 ? 9.723 6.862 1.257 1.00 89.38 108 ALA A CA 1
ATOM 788 C C . ALA A 1 108 ? 9.724 5.779 2.347 1.00 89.38 108 ALA A C 1
ATOM 790 O O . ALA A 1 108 ? 8.708 5.183 2.680 1.00 89.38 108 ALA A O 1
ATOM 791 N N . ASN A 1 109 ? 10.876 5.573 2.989 1.00 89.25 109 ASN A N 1
ATOM 792 C CA . ASN A 1 109 ? 11.033 4.598 4.073 1.00 89.25 109 ASN A CA 1
ATOM 793 C C . ASN A 1 109 ? 11.479 5.258 5.386 1.00 89.25 109 ASN A C 1
ATOM 795 O O . ASN A 1 109 ? 12.470 4.862 5.993 1.00 89.25 109 ASN A O 1
ATOM 799 N N . ILE A 1 110 ? 10.762 6.302 5.802 1.00 89.88 110 ILE A N 1
ATOM 800 C CA . ILE A 1 110 ? 11.141 7.129 6.960 1.00 89.88 110 ILE A CA 1
ATOM 801 C C . ILE A 1 110 ? 10.923 6.381 8.286 1.00 89.88 110 ILE A C 1
ATOM 803 O O . ILE A 1 110 ? 11.684 6.570 9.231 1.00 89.88 110 ILE A O 1
ATOM 807 N N . HIS A 1 111 ? 9.914 5.509 8.359 1.00 91.50 111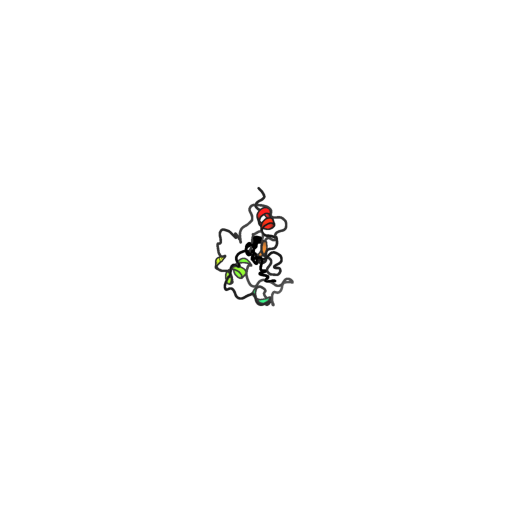 HIS A N 1
ATOM 808 C CA . HIS A 1 111 ? 9.524 4.811 9.592 1.00 91.50 111 HIS A CA 1
ATOM 809 C C . HIS A 1 111 ? 9.818 3.302 9.587 1.00 91.50 111 HIS A C 1
ATOM 811 O O . HIS A 1 111 ? 9.314 2.576 10.443 1.00 91.50 111 HIS A O 1
ATOM 817 N N . GLY A 1 112 ? 10.640 2.826 8.646 1.00 89.56 112 GLY A N 1
ATOM 818 C CA . GLY A 1 112 ? 10.866 1.396 8.433 1.00 89.56 112 GLY A CA 1
ATOM 819 C C . GLY A 1 112 ? 9.691 0.731 7.712 1.00 89.56 112 GLY A C 1
ATOM 820 O O . GLY A 1 112 ? 8.564 1.223 7.742 1.00 89.56 112 GLY A O 1
ATOM 821 N N . SER A 1 113 ? 9.959 -0.374 7.011 1.00 89.00 113 SER A N 1
ATOM 822 C CA . SER A 1 113 ? 8.968 -1.102 6.198 1.00 89.00 113 SER A CA 1
ATOM 823 C C . SER A 1 113 ? 8.135 -0.213 5.262 1.00 89.00 113 SER A C 1
ATOM 825 O O . SER A 1 113 ? 7.002 -0.552 4.952 1.00 89.00 113 SER A O 1
ATOM 827 N N . MET A 1 114 ? 8.671 0.926 4.819 1.00 92.44 114 MET A N 1
ATOM 828 C CA . MET A 1 114 ? 7.976 1.936 4.015 1.00 92.44 114 MET A CA 1
ATOM 829 C C . MET A 1 114 ? 6.766 2.572 4.712 1.00 92.44 114 MET A C 1
ATOM 831 O O . MET A 1 114 ? 5.884 3.073 4.040 1.00 92.44 114 MET A O 1
ATOM 835 N N . LEU A 1 115 ? 6.652 2.558 6.039 1.00 93.69 115 LEU A N 1
ATOM 836 C CA . LEU A 1 115 ? 5.456 3.088 6.700 1.00 93.69 115 LEU A CA 1
ATOM 837 C C . LEU A 1 115 ? 5.358 4.621 6.593 1.00 93.69 115 LEU A C 1
ATOM 839 O O . LEU A 1 115 ? 6.345 5.335 6.781 1.00 93.69 115 LEU A O 1
ATOM 843 N N . ARG A 1 116 ? 4.140 5.123 6.343 1.00 93.50 116 ARG A N 1
ATOM 844 C CA . ARG A 1 116 ? 3.812 6.564 6.295 1.00 93.50 116 ARG A CA 1
ATOM 845 C C . ARG A 1 116 ? 3.835 7.245 7.659 1.00 93.50 116 ARG A C 1
ATOM 847 O O . ARG A 1 116 ? 4.073 8.443 7.743 1.00 93.50 116 ARG A O 1
ATOM 854 N N . LEU A 1 117 ? 3.569 6.481 8.713 1.00 93.56 117 LEU A N 1
ATOM 855 C CA . LEU A 1 117 ? 3.565 6.919 10.105 1.00 93.56 117 LEU A CA 1
ATOM 856 C C . LEU A 1 117 ? 4.397 5.940 10.932 1.00 93.56 117 LEU A C 1
ATOM 858 O O . LEU A 1 117 ? 4.601 4.796 10.526 1.00 93.56 117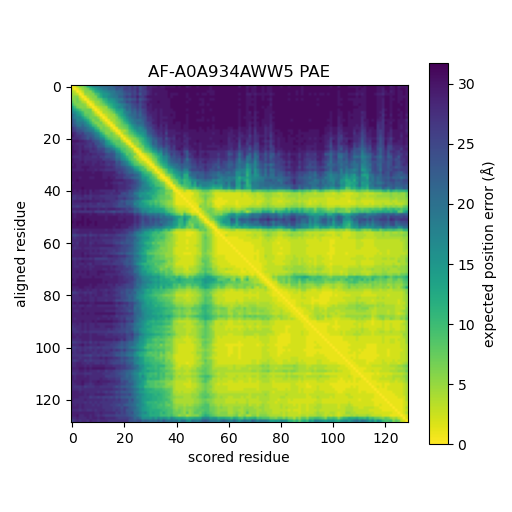 LEU A O 1
ATOM 862 N N . SER A 1 118 ? 4.843 6.358 12.119 1.00 93.94 118 SER A N 1
ATOM 863 C CA . SER A 1 118 ? 5.423 5.404 13.065 1.00 93.94 118 SER A CA 1
ATOM 864 C C . SER A 1 118 ? 4.395 4.317 13.420 1.00 93.94 118 SER A C 1
ATOM 866 O O . SER A 1 118 ? 3.200 4.627 13.477 1.00 93.94 118 SER A O 1
ATOM 868 N N . PRO A 1 119 ? 4.820 3.070 13.704 1.00 90.62 119 PRO A N 1
ATOM 869 C CA . PRO A 1 119 ? 3.900 1.962 13.962 1.00 90.62 119 PRO A CA 1
ATOM 870 C C . PRO A 1 119 ? 2.800 2.303 14.973 1.00 90.62 119 PRO A C 1
ATOM 872 O O . PRO A 1 119 ? 1.624 2.110 14.690 1.00 90.62 119 PRO A O 1
ATOM 875 N N . GLN A 1 120 ? 3.157 2.919 16.104 1.00 91.31 120 GLN A N 1
ATOM 876 C CA . GLN A 1 120 ? 2.194 3.285 17.147 1.00 91.31 120 GLN A CA 1
ATOM 877 C C . GLN A 1 120 ? 1.155 4.294 16.645 1.00 91.31 120 GLN A C 1
ATOM 879 O O . GLN A 1 120 ? -0.031 4.129 16.914 1.00 91.31 120 GLN A O 1
ATOM 884 N N . LYS A 1 121 ? 1.588 5.314 15.890 1.00 92.19 121 LYS A N 1
ATOM 885 C CA . LYS A 1 121 ? 0.691 6.333 15.322 1.00 92.19 121 LYS A CA 1
ATOM 886 C C . LYS A 1 121 ? -0.234 5.749 14.258 1.00 92.19 121 LYS A C 1
ATOM 888 O O . LYS A 1 121 ? -1.377 6.179 14.155 1.00 92.19 121 LYS A O 1
ATOM 893 N N . LEU A 1 122 ? 0.246 4.778 13.481 1.00 91.31 122 LEU A N 1
ATOM 894 C CA . LEU A 1 122 ? -0.562 4.116 12.465 1.00 91.31 122 LEU A CA 1
ATOM 895 C C . LEU A 1 122 ? -1.681 3.282 13.103 1.00 91.31 122 LEU A C 1
ATOM 897 O O . LEU A 1 122 ? -2.827 3.402 12.685 1.00 91.31 122 LEU A O 1
ATOM 901 N N . CYS A 1 123 ? -1.388 2.505 14.150 1.00 86.75 123 CYS A N 1
ATOM 902 C CA . CYS A 1 123 ? -2.404 1.698 14.835 1.00 86.75 123 CYS A CA 1
ATOM 903 C C . CYS A 1 123 ? -3.551 2.566 15.375 1.00 86.75 123 CYS A C 1
ATOM 905 O O . 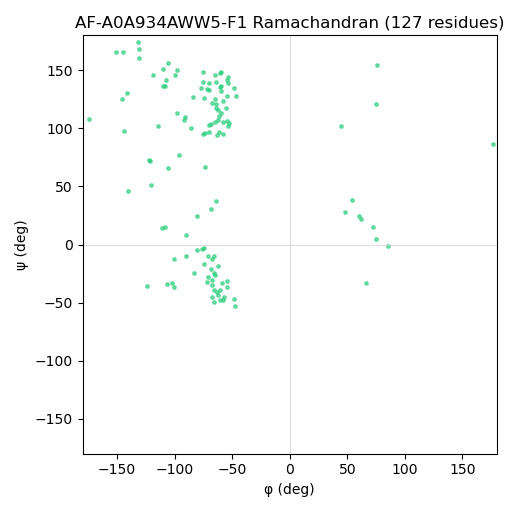CYS A 1 123 ? -4.723 2.290 15.115 1.00 86.75 123 CYS A O 1
ATOM 907 N N . ILE A 1 124 ? -3.214 3.663 16.061 1.00 89.38 124 ILE A N 1
ATOM 908 C CA . ILE A 1 124 ? -4.208 4.560 16.672 1.00 89.38 124 ILE A CA 1
ATOM 909 C C . ILE A 1 124 ? -4.909 5.478 15.663 1.00 89.38 124 ILE A C 1
ATOM 911 O O . ILE A 1 124 ? -5.811 6.215 16.045 1.00 89.38 124 ILE A O 1
ATOM 915 N N . SER A 1 125 ? -4.526 5.448 14.380 1.00 87.00 125 SER A N 1
ATOM 916 C CA . SER A 1 125 ? -5.270 6.167 13.335 1.00 87.00 125 SER A CA 1
ATOM 917 C C . SER A 1 125 ? -6.653 5.555 13.075 1.00 87.00 125 SER A C 1
ATOM 919 O O . SER A 1 125 ? -7.547 6.252 12.601 1.00 87.00 125 SER A O 1
ATOM 921 N N . CYS A 1 126 ? -6.836 4.281 13.444 1.00 85.38 126 CYS A N 1
ATOM 922 C CA . CYS A 1 126 ? -8.093 3.540 13.318 1.00 85.38 126 CYS A CA 1
ATOM 923 C C . CYS A 1 126 ? -8.574 2.964 14.663 1.00 85.38 126 CYS A C 1
ATOM 925 O O . CYS A 1 126 ? -9.772 2.912 14.924 1.00 85.38 126 CYS A O 1
ATOM 927 N N . HIS A 1 127 ? -7.656 2.532 15.532 1.00 86.00 127 HIS A N 1
ATOM 928 C CA . HIS A 1 127 ? -7.975 1.942 16.837 1.00 86.00 127 HIS A CA 1
ATOM 929 C C . HIS A 1 127 ? -7.898 3.006 17.938 1.00 86.00 127 HIS A C 1
ATOM 931 O O . HIS A 1 127 ? -6.899 3.106 18.647 1.00 86.00 127 HIS A O 1
ATOM 937 N N . THR A 1 128 ? -8.925 3.852 18.027 1.00 73.19 128 THR A N 1
ATOM 938 C CA . THR A 1 128 ? -8.933 5.057 18.877 1.00 73.19 128 THR A CA 1
ATOM 939 C C . THR A 1 128 ? -9.461 4.845 20.302 1.00 73.19 128 THR A C 1
ATOM 941 O O . THR A 1 128 ? -9.645 5.826 21.021 1.00 73.19 128 THR A O 1
ATOM 944 N N . TYR A 1 129 ? -9.706 3.603 20.721 1.00 62.00 129 TYR A N 1
ATOM 945 C CA . TYR A 1 129 ? -10.340 3.260 21.998 1.00 62.00 129 TYR A CA 1
ATOM 946 C C . TYR A 1 129 ? -9.819 1.936 22.553 1.00 62.00 129 TYR A C 1
ATOM 948 O O . TYR A 1 129 ? -9.674 0.978 21.758 1.00 62.00 129 TYR A O 1
#

Secondary structure (DSSP, 8-state):
--------------------------PPP-----PPP--S-GGGTB-TT-SSSS--BSS-HHHHHHHH-GGGTT-SSS--SB--SS--TTS--BTTBB-HHHHB-TT--TTSTTBSS-HHHHHTTT---

Mean predicted aligned error: 14.36 Å

Foldseek 3Di:
DDDDDDDDDDPPDDDDDPPPPDPPPPDDDPPPLVFPDPDPDPVLFFDPPDPDPPGHGPDPQQCSVCVRVVVPVPPPVQDWPAQDPDDQPPFDADVNIHHPRSQADPVDQPQHPRGPDPPVVVCCSRVVD

Solvent-accessible surface area (backbone atoms only — not comparable to full-atom values): 8743 Å² total; per-residue (Å²): 135,93,80,88,84,88,80,84,80,84,82,81,85,74,87,78,86,81,76,79,80,71,81,71,78,74,72,74,81,75,79,80,66,92,60,77,74,80,65,95,53,66,64,79,56,26,32,94,82,45,94,61,100,51,78,32,61,72,57,62,67,58,60,58,52,33,73,74,40,59,86,53,62,84,33,85,89,62,76,49,82,39,66,65,96,61,86,51,89,96,50,58,57,59,95,70,13,34,36,64,63,35,52,27,32,97,89,44,61,85,49,49,94,21,24,75,46,48,70,73,61,49,53,47,55,76,57,78,122

pLDDT: mean 75.73, std 18.72, range [39.03, 94.56]

Sequence (129 aa):
MRNILKLQGLFLITLLLGSAGRLSATEPPIIKGNLPAIKKDCSTCHNPHGSGGMVALKEPVTKLCIGCHPDRKGSAEHKVDVVPAMSIPGLPLTEGKLSCITCHDPHANIHGSMLRLSPQKLCISCHTY

Radius of gyration: 29.05 Å; Cα contacts (8 Å, |Δi|>4): 94; chains: 1; bounding box: 90×28×86 Å